Protein AF-A0A450WK79-F1 (afdb_monomer_lite)

Secondary structure (DSSP, 8-state):
--------STTHHHHHHHHHHHHHHHHHHHHHHHTTS-S---B-TTSPBEEEEEE-TTS-EEEEE---THHHHHHHHHTTT-GGGHHHHHHHHHEEETTEE--TTHHHHTS-HHHHHHHHHHHHHHTSPPPPTT-

Organism: NCBI:txid2126335

Sequence (135 aa):
MKEKHNVDIAADKKIETDIDKNNEEAIEELEKVADKADAEPKKTASGHPILKELTLPSGKKATFLKRRGVALLNAQRKMKGDPSLMTFAMLSETVEIDGKPVLMEAFQDEFDLFDVLTLNNEFSDLGKSSPMPGL

Radius of gyration: 27.21 Å; chains: 1; bounding box: 42×42×92 Å

Foldseek 3Di:
DDDDDDDDDVPVVVVVVVVVVVVVVVVVVVVVVVVPPPPPQPAFPVRFRFDDWDQFPVRWIKTFGDDDCVQQVQLVVLCVPPPVLSLLSSCQSTMDINSHRDDSVCLVPPDDPRRSVVSSVVVVVVPDDDPDPDD

Structure (mmCIF, N/CA/C/O backbone):
data_AF-A0A450WK79-F1
#
_entry.id   AF-A0A450WK79-F1
#
loop_
_atom_site.group_PDB
_atom_site.id
_atom_site.type_symbol
_atom_site.label_atom_id
_atom_site.label_alt_id
_atom_site.label_comp_id
_atom_site.label_asym_id
_atom_site.label_entity_id
_atom_site.label_seq_id
_atom_site.pdbx_PDB_ins_code
_atom_site.Cartn_x
_atom_site.Cartn_y
_atom_site.Cartn_z
_atom_site.occupancy
_atom_site.B_iso_or_equiv
_atom_site.auth_seq_id
_atom_site.auth_comp_id
_atom_site.auth_asym_id
_atom_site.auth_atom_id
_atom_site.pdbx_PDB_model_num
ATOM 1 N N . MET A 1 1 ? 27.028 -27.795 80.693 1.00 38.09 1 MET A N 1
ATOM 2 C CA . MET A 1 1 ? 27.450 -27.539 79.295 1.00 38.09 1 MET A CA 1
ATOM 3 C C . MET A 1 1 ? 26.294 -27.991 78.415 1.00 38.09 1 MET A C 1
ATOM 5 O O . MET A 1 1 ? 25.849 -29.106 78.621 1.00 38.09 1 MET A O 1
ATOM 9 N N . LYS A 1 2 ? 25.555 -27.049 77.804 1.00 33.56 2 LYS A N 1
ATOM 10 C CA . LYS A 1 2 ? 25.613 -26.713 76.358 1.00 33.56 2 LYS A CA 1
ATOM 11 C C . LYS A 1 2 ? 25.315 -27.948 75.493 1.00 33.56 2 LYS A C 1
ATOM 13 O O . LYS A 1 2 ? 25.970 -28.953 75.685 1.00 33.56 2 LYS A O 1
ATOM 18 N N . GLU A 1 3 ? 24.428 -27.977 74.513 1.00 34.62 3 GLU A N 1
ATOM 19 C CA . GLU A 1 3 ? 23.622 -26.996 73.789 1.00 34.62 3 GLU A CA 1
ATOM 20 C C . GLU A 1 3 ? 22.799 -27.843 72.788 1.00 34.62 3 GLU A C 1
ATOM 22 O O . GLU A 1 3 ? 23.292 -28.869 72.338 1.00 34.62 3 GLU A O 1
ATOM 27 N N . LYS A 1 4 ? 21.606 -27.367 72.409 1.00 46.31 4 LYS A N 1
ATOM 28 C CA . LYS A 1 4 ? 21.041 -27.430 71.043 1.00 46.31 4 LYS A CA 1
ATOM 29 C C . LYS A 1 4 ? 20.851 -28.803 70.364 1.00 46.31 4 LYS A C 1
ATOM 31 O O . LYS A 1 4 ? 21.795 -29.423 69.906 1.00 46.31 4 LYS A O 1
ATOM 36 N N . HIS A 1 5 ? 19.590 -29.161 70.123 1.00 38.47 5 HIS A N 1
ATOM 37 C CA . HIS A 1 5 ? 19.001 -29.116 68.773 1.00 38.47 5 HIS A CA 1
ATOM 38 C C . HIS A 1 5 ? 17.543 -29.581 68.842 1.00 38.47 5 HIS A C 1
ATOM 40 O O . HIS A 1 5 ? 17.240 -30.765 68.778 1.00 38.47 5 HIS A O 1
ATOM 46 N N . ASN A 1 6 ? 16.635 -28.621 69.011 1.00 46.22 6 ASN A N 1
ATOM 47 C CA . ASN A 1 6 ? 15.212 -28.813 68.746 1.00 46.22 6 ASN A CA 1
ATOM 48 C C . ASN A 1 6 ? 14.655 -27.550 68.080 1.00 46.22 6 ASN A C 1
ATOM 50 O O . ASN A 1 6 ? 13.856 -26.817 68.650 1.00 46.22 6 ASN A O 1
ATOM 54 N N . VAL A 1 7 ? 15.207 -27.258 66.913 1.00 48.31 7 VAL A N 1
ATOM 55 C CA . VAL A 1 7 ? 14.742 -26.317 65.889 1.00 48.31 7 VAL A CA 1
ATOM 56 C C . VAL A 1 7 ? 15.378 -26.943 64.644 1.00 48.31 7 VAL A C 1
ATOM 58 O O . VAL A 1 7 ? 16.573 -27.210 64.674 1.00 48.31 7 VAL A O 1
ATOM 61 N N . ASP A 1 8 ? 14.652 -27.574 63.729 1.00 48.56 8 ASP A N 1
ATOM 62 C CA . ASP A 1 8 ? 14.113 -26.910 62.544 1.00 48.56 8 ASP A CA 1
ATOM 63 C C . ASP A 1 8 ? 13.369 -27.971 61.702 1.00 48.56 8 ASP A C 1
ATOM 65 O O . ASP A 1 8 ? 13.915 -28.521 60.757 1.00 48.56 8 ASP A O 1
ATOM 69 N N . ILE A 1 9 ? 12.141 -28.352 62.072 1.00 43.53 9 ILE A N 1
ATOM 70 C CA . ILE A 1 9 ? 11.287 -29.210 61.207 1.00 43.53 9 ILE A CA 1
ATOM 71 C C . ILE A 1 9 ? 9.972 -28.497 60.841 1.00 43.53 9 ILE A C 1
ATOM 73 O O . ILE A 1 9 ? 9.293 -28.854 59.883 1.00 43.53 9 ILE A O 1
ATOM 77 N N . ALA A 1 10 ? 9.612 -27.431 61.563 1.00 45.62 10 ALA A N 1
ATOM 78 C CA . ALA A 1 10 ? 8.387 -26.672 61.310 1.00 45.62 10 ALA A CA 1
ATOM 79 C C . ALA A 1 10 ? 8.544 -25.554 60.258 1.00 45.62 10 ALA A C 1
ATOM 81 O O . ALA A 1 10 ? 7.533 -25.047 59.778 1.00 45.62 10 ALA A O 1
ATOM 82 N N . ALA A 1 11 ? 9.774 -25.161 59.908 1.00 46.19 11 ALA A N 1
ATOM 83 C CA . ALA A 1 11 ? 10.031 -24.087 58.945 1.00 46.19 11 ALA A CA 1
ATOM 84 C C . ALA A 1 11 ? 10.000 -24.585 57.488 1.00 46.19 11 ALA A C 1
ATOM 86 O O . ALA A 1 11 ? 9.396 -23.930 56.643 1.00 46.19 11 ALA A O 1
ATOM 87 N N . ASP A 1 12 ? 10.536 -25.778 57.217 1.00 41.91 12 ASP A N 1
ATOM 88 C CA . ASP A 1 12 ? 10.636 -26.313 55.850 1.00 41.91 12 ASP A CA 1
ATOM 89 C C . ASP A 1 12 ? 9.271 -26.651 55.239 1.00 41.91 12 ASP A C 1
ATOM 91 O O . ASP A 1 12 ? 9.008 -26.324 54.085 1.00 41.91 12 ASP A O 1
ATOM 95 N N . LYS A 1 13 ? 8.332 -27.181 56.036 1.00 44.44 13 LYS A N 1
ATOM 96 C CA . LYS A 1 13 ? 6.960 -27.446 55.561 1.00 44.44 13 LYS A CA 1
ATOM 97 C C . LYS A 1 13 ? 6.159 -26.191 55.232 1.00 44.44 13 LYS A C 1
ATOM 99 O O . LYS A 1 13 ? 5.174 -26.294 54.514 1.00 44.44 13 LYS A O 1
ATOM 104 N N . LYS A 1 14 ? 6.532 -25.037 55.791 1.00 44.66 14 LYS A N 1
ATOM 105 C CA . LYS A 1 14 ? 5.832 -23.774 55.538 1.00 44.66 14 LYS A CA 1
ATOM 106 C C . LYS A 1 14 ? 6.324 -23.127 54.241 1.00 44.66 14 LYS A C 1
ATOM 108 O O . LYS A 1 14 ? 5.524 -22.573 53.500 1.00 44.66 14 LYS A O 1
ATOM 113 N N . ILE A 1 15 ? 7.617 -23.279 53.948 1.00 42.72 15 ILE A N 1
ATOM 114 C CA . ILE A 1 15 ? 8.256 -22.742 52.743 1.00 42.72 15 ILE A CA 1
ATOM 115 C C . ILE A 1 15 ? 7.789 -23.496 51.488 1.00 42.72 15 ILE A C 1
ATOM 117 O O . ILE A 1 15 ? 7.476 -22.845 50.496 1.00 42.72 15 ILE A O 1
ATOM 121 N N . GLU A 1 16 ? 7.650 -24.828 51.529 1.00 39.97 16 GLU A N 1
ATOM 122 C CA . GLU A 1 16 ? 7.095 -25.588 50.389 1.00 39.97 16 GLU A CA 1
ATOM 123 C C . GLU A 1 16 ? 5.640 -25.193 50.082 1.00 39.97 16 GLU A C 1
ATOM 125 O O . GLU A 1 16 ? 5.300 -24.938 48.930 1.00 39.97 16 GLU A O 1
ATOM 130 N N . THR A 1 17 ? 4.790 -25.029 51.102 1.00 44.03 17 THR A N 1
ATOM 131 C CA . THR A 1 17 ? 3.371 -24.684 50.890 1.00 44.03 17 THR A CA 1
ATOM 132 C C . THR A 1 17 ? 3.123 -23.259 50.388 1.00 44.03 17 THR A C 1
ATOM 134 O O . THR A 1 17 ? 2.053 -22.994 49.839 1.00 44.03 17 THR A O 1
ATOM 137 N N . ASP A 1 18 ? 4.076 -22.345 50.587 1.00 43.38 18 ASP A N 1
ATOM 138 C CA . ASP A 1 18 ? 3.967 -20.950 50.141 1.00 43.38 18 ASP A CA 1
ATOM 139 C C . ASP A 1 18 ? 4.493 -20.761 48.699 1.00 43.38 18 ASP A C 1
ATOM 141 O O . ASP A 1 18 ? 4.055 -19.847 47.998 1.00 43.38 18 ASP A O 1
ATOM 145 N N . ILE A 1 19 ? 5.386 -21.639 48.217 1.00 46.28 19 ILE A N 1
ATOM 146 C CA . ILE A 1 19 ? 5.895 -21.621 46.831 1.00 46.28 19 ILE A CA 1
ATOM 147 C C . ILE A 1 19 ? 4.845 -22.162 45.851 1.00 46.28 19 ILE A C 1
ATOM 149 O O . ILE A 1 19 ? 4.661 -21.589 44.776 1.00 46.28 19 ILE A O 1
ATOM 153 N N . ASP A 1 20 ? 4.111 -23.208 46.236 1.00 48.22 20 ASP A N 1
ATOM 154 C CA . ASP A 1 20 ? 3.096 -23.822 45.371 1.00 48.22 20 ASP A CA 1
ATOM 155 C C . ASP A 1 20 ? 1.892 -22.894 45.129 1.00 48.22 20 ASP A C 1
ATOM 157 O O . ASP A 1 20 ? 1.417 -22.776 44.000 1.00 48.22 20 ASP A O 1
ATOM 161 N N . LYS A 1 21 ? 1.453 -22.139 46.147 1.00 49.44 21 LYS A N 1
ATOM 162 C CA . LYS A 1 21 ? 0.333 -21.185 46.011 1.00 49.44 21 LYS A CA 1
ATOM 163 C C . LYS A 1 21 ? 0.664 -19.974 45.141 1.00 49.44 21 LYS A C 1
ATOM 165 O O . LYS A 1 21 ? -0.168 -19.548 44.349 1.00 49.44 21 LYS A O 1
ATOM 170 N N . ASN A 1 22 ? 1.885 -19.448 45.253 1.00 49.38 22 ASN A N 1
ATOM 171 C CA . ASN A 1 22 ? 2.324 -18.323 44.422 1.00 49.38 22 ASN A CA 1
ATOM 172 C C . ASN A 1 22 ? 2.496 -18.722 42.947 1.00 49.38 22 ASN A C 1
ATOM 174 O O . ASN A 1 22 ? 2.355 -17.874 42.068 1.00 49.38 22 ASN A O 1
ATOM 178 N N . ASN A 1 23 ? 2.778 -19.997 42.661 1.00 48.56 23 ASN A N 1
ATOM 179 C CA . ASN A 1 23 ? 2.835 -20.499 41.289 1.00 48.56 23 ASN A CA 1
ATOM 180 C C . ASN A 1 23 ? 1.441 -20.745 40.694 1.00 48.56 23 ASN A C 1
ATOM 182 O O . ASN A 1 23 ? 1.254 -20.475 39.512 1.00 48.56 23 ASN A O 1
ATOM 186 N N . GLU A 1 24 ? 0.457 -21.199 41.477 1.00 47.50 24 GLU A N 1
ATOM 187 C CA . GLU A 1 24 ? -0.925 -21.356 40.991 1.00 47.50 24 GLU A CA 1
ATOM 188 C C . GLU A 1 24 ? -1.581 -20.003 40.659 1.00 47.50 24 GLU A C 1
ATOM 190 O O . GLU A 1 24 ? -2.184 -19.866 39.594 1.00 47.50 24 GLU A O 1
ATOM 195 N N . GLU A 1 25 ? -1.381 -18.972 41.489 1.00 50.97 25 GLU A N 1
ATOM 196 C CA . GLU A 1 25 ? -1.886 -17.616 41.212 1.00 50.97 25 GLU A CA 1
ATOM 197 C C . GLU A 1 25 ? -1.195 -16.971 39.991 1.00 50.97 25 GLU A C 1
ATOM 199 O O . GLU A 1 25 ? -1.847 -16.301 39.187 1.00 50.97 25 GLU A O 1
ATOM 204 N N . ALA A 1 26 ? 0.103 -17.233 39.783 1.00 50.59 26 ALA A N 1
ATOM 205 C CA . ALA A 1 26 ? 0.840 -16.762 38.607 1.00 50.59 26 ALA A CA 1
ATOM 206 C C . ALA A 1 26 ? 0.424 -17.476 37.304 1.00 50.59 26 ALA A C 1
ATOM 208 O O . ALA A 1 26 ? 0.454 -16.872 36.229 1.00 50.59 26 ALA A O 1
ATOM 209 N N . ILE A 1 27 ? 0.015 -18.748 37.381 1.00 51.38 27 ILE A N 1
ATOM 210 C CA . ILE A 1 27 ? -0.513 -19.498 36.231 1.00 51.38 27 ILE A CA 1
ATOM 211 C C . ILE A 1 27 ? -1.929 -19.010 35.881 1.00 51.38 27 ILE A C 1
ATOM 213 O O . ILE A 1 27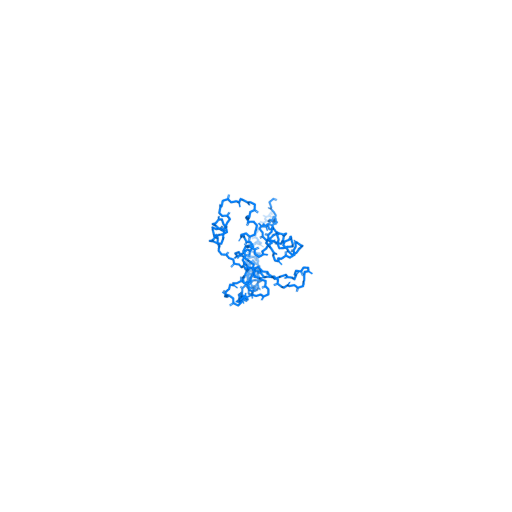 ? -2.223 -18.825 34.700 1.00 51.38 27 ILE A O 1
ATOM 217 N N . GLU A 1 28 ? -2.768 -18.690 36.873 1.00 48.16 28 GLU A N 1
ATOM 218 C CA . GLU A 1 28 ? -4.113 -18.140 36.638 1.00 48.16 28 GLU A CA 1
ATOM 219 C C . GLU A 1 28 ? -4.078 -16.708 36.055 1.00 48.16 28 GLU A C 1
ATOM 221 O O . GLU A 1 28 ? -4.931 -16.336 35.242 1.00 48.16 28 GLU A O 1
ATOM 226 N N . GLU A 1 29 ? -3.071 -15.895 36.407 1.00 51.88 29 GLU A N 1
ATOM 227 C CA . GLU A 1 29 ? -2.828 -14.603 35.747 1.00 51.88 29 GLU A CA 1
ATOM 228 C C . GLU A 1 29 ? -2.295 -14.761 34.313 1.00 51.88 29 GLU A C 1
ATOM 230 O O . GLU A 1 29 ? -2.717 -14.014 33.430 1.00 51.88 29 GLU A O 1
ATOM 235 N N . LEU A 1 30 ? -1.436 -15.748 34.031 1.00 44.91 30 LEU A N 1
ATOM 236 C CA . LEU A 1 30 ? -0.943 -16.009 32.670 1.00 44.91 30 LEU A CA 1
ATOM 237 C C . LEU A 1 30 ? -2.030 -16.581 31.742 1.00 44.91 30 LEU A C 1
ATOM 239 O O . LEU A 1 30 ? -2.081 -16.205 30.567 1.00 44.91 30 LEU A O 1
ATOM 243 N N . GLU A 1 31 ? -2.946 -17.408 32.255 1.00 45.88 31 GLU A N 1
ATOM 244 C CA . GLU A 1 31 ? -4.104 -17.894 31.489 1.00 45.88 31 GLU A CA 1
ATOM 245 C C . GLU A 1 31 ? -5.113 -16.770 31.188 1.00 45.88 31 GLU A C 1
ATOM 247 O O . GLU A 1 31 ? -5.625 -16.687 30.070 1.00 45.88 31 GLU A O 1
ATOM 252 N N . LYS A 1 32 ? -5.312 -15.808 32.104 1.00 42.72 32 LYS A N 1
ATOM 253 C CA . LYS A 1 32 ? -6.156 -14.617 31.848 1.00 42.72 32 LYS A CA 1
ATOM 254 C C . LYS A 1 32 ? -5.562 -13.640 30.825 1.00 42.72 32 LYS A C 1
ATOM 256 O O . LYS A 1 32 ? -6.305 -12.850 30.238 1.00 42.72 32 LYS A O 1
ATOM 261 N N . VAL A 1 33 ? -4.249 -13.677 30.581 1.00 43.53 33 VAL A N 1
ATOM 262 C CA . VAL A 1 33 ? -3.591 -12.875 29.529 1.00 43.53 33 VAL A CA 1
ATOM 263 C C . VAL A 1 33 ? -3.645 -13.584 28.166 1.00 43.53 33 VAL A C 1
ATOM 265 O O . VAL A 1 33 ? -3.678 -12.912 27.132 1.00 43.53 33 VAL A O 1
ATOM 268 N N . ALA A 1 34 ? -3.733 -14.919 28.141 1.00 38.97 34 ALA A N 1
ATOM 269 C CA . ALA A 1 34 ? -3.906 -15.698 26.912 1.00 38.97 34 ALA A CA 1
ATOM 270 C C . ALA A 1 34 ? -5.317 -15.557 26.303 1.00 38.97 34 ALA A C 1
ATOM 272 O O . ALA A 1 34 ? -5.474 -15.608 25.082 1.00 38.97 34 ALA A O 1
ATOM 273 N N . ASP A 1 35 ? -6.326 -15.262 27.125 1.00 35.69 35 ASP A N 1
ATOM 274 C CA . ASP A 1 35 ? -7.743 -15.217 26.728 1.00 35.69 35 ASP A CA 1
ATOM 275 C C . ASP A 1 35 ? -8.170 -13.948 25.945 1.00 35.69 35 ASP A C 1
ATOM 277 O O . ASP A 1 35 ? -9.352 -13.658 25.756 1.00 35.69 35 ASP A O 1
ATOM 281 N N . LYS A 1 36 ? -7.207 -13.156 25.449 1.00 40.12 36 LYS A N 1
ATOM 282 C CA . LYS A 1 36 ? -7.452 -12.055 24.490 1.00 40.12 36 LYS A CA 1
ATOM 283 C C . LYS A 1 36 ? -6.805 -12.273 23.119 1.00 40.12 36 LYS A C 1
ATOM 285 O O . LYS A 1 36 ? -6.707 -11.324 22.340 1.00 40.12 36 LYS A O 1
ATOM 290 N N . ALA A 1 37 ? -6.377 -13.497 22.805 1.00 40.69 37 ALA A N 1
ATOM 291 C CA . ALA A 1 37 ? -5.814 -13.838 21.496 1.00 40.69 37 ALA A CA 1
ATOM 292 C C . ALA A 1 37 ? -6.825 -14.458 20.507 1.00 40.69 37 ALA A C 1
ATOM 294 O O . ALA A 1 37 ? -6.520 -14.517 19.318 1.00 40.69 37 ALA A O 1
ATOM 295 N N . ASP A 1 38 ? -8.031 -14.829 20.956 1.00 42.94 38 ASP A N 1
ATOM 296 C CA . ASP A 1 38 ? -9.047 -15.515 20.137 1.00 42.94 38 ASP A CA 1
ATOM 297 C C . ASP A 1 38 ? -10.284 -14.657 19.824 1.00 42.94 38 ASP A C 1
ATOM 299 O O . ASP A 1 38 ? -11.411 -15.140 19.704 1.00 42.94 38 ASP A O 1
ATOM 303 N N . ALA A 1 39 ? -10.092 -13.355 19.604 1.00 43.12 39 ALA A N 1
ATOM 304 C CA . ALA A 1 39 ? -11.015 -12.660 18.716 1.00 43.12 39 ALA A CA 1
ATOM 305 C C . ALA A 1 39 ? -10.649 -13.085 17.291 1.00 43.12 39 ALA A C 1
ATOM 307 O O . ALA A 1 39 ? -9.559 -12.740 16.826 1.00 43.12 39 ALA A O 1
ATOM 308 N N . GLU A 1 40 ? -11.526 -13.832 16.603 1.00 44.22 40 GLU A N 1
ATOM 309 C CA . GLU A 1 40 ? -11.362 -14.111 15.171 1.00 44.22 40 GLU A CA 1
ATOM 310 C C . GLU A 1 40 ? -10.884 -12.825 14.481 1.00 44.22 40 GLU A C 1
ATOM 312 O O . GLU A 1 40 ? -11.546 -11.786 14.622 1.00 44.22 40 GLU A O 1
ATOM 317 N N . PRO A 1 41 ? -9.721 -12.831 13.798 1.00 53.69 41 PRO A N 1
ATOM 318 C CA . PRO A 1 41 ? -9.179 -11.604 13.247 1.00 53.69 41 PRO A CA 1
ATOM 319 C C . PRO A 1 41 ? -10.229 -11.062 12.295 1.00 53.69 41 PRO A C 1
ATOM 321 O O . PRO A 1 41 ? -10.599 -11.766 11.351 1.00 53.69 41 PRO A O 1
ATOM 324 N N . LYS A 1 42 ? -10.736 -9.851 12.571 1.00 60.16 42 LYS A N 1
ATOM 325 C CA . LYS A 1 42 ? -11.715 -9.186 11.708 1.00 60.16 42 LYS A CA 1
ATOM 326 C C . LYS A 1 42 ? -11.216 -9.342 10.277 1.00 60.16 42 LYS A C 1
ATOM 328 O O . LYS A 1 42 ? -10.088 -8.957 9.970 1.00 60.16 42 LYS A O 1
ATOM 333 N N . LYS A 1 43 ? -12.000 -10.029 9.452 1.00 67.44 43 LYS A N 1
ATOM 334 C CA . LYS A 1 43 ? -11.646 -10.295 8.061 1.00 67.44 43 LYS A CA 1
ATOM 335 C C . LYS A 1 43 ? -12.180 -9.144 7.232 1.00 67.44 43 LYS A C 1
ATOM 337 O O . LYS A 1 43 ? -13.298 -8.682 7.462 1.00 67.44 43 LYS A O 1
ATOM 342 N N . THR A 1 44 ? -11.393 -8.681 6.278 1.00 69.62 44 THR A N 1
ATOM 343 C CA . THR A 1 44 ? -11.904 -7.770 5.257 1.00 69.62 44 THR A CA 1
ATOM 344 C C . THR A 1 44 ? -12.884 -8.489 4.332 1.00 69.62 44 THR A C 1
ATOM 346 O O . THR A 1 44 ? -13.006 -9.717 4.359 1.00 69.62 44 THR A O 1
ATOM 349 N N . ALA A 1 45 ? -13.575 -7.734 3.473 1.00 63.66 45 ALA A N 1
ATOM 350 C CA . ALA A 1 45 ? -14.471 -8.295 2.459 1.00 63.66 45 ALA A CA 1
ATOM 351 C C . ALA A 1 45 ? -13.759 -9.283 1.508 1.00 63.66 45 ALA A C 1
ATOM 353 O O . ALA A 1 45 ? -14.396 -10.174 0.954 1.00 63.66 45 ALA A O 1
ATOM 354 N N . SER A 1 46 ? -12.435 -9.168 1.364 1.00 61.56 46 SER A N 1
ATOM 355 C CA . SER A 1 46 ? -11.581 -10.087 0.601 1.00 61.56 46 SER A CA 1
ATOM 356 C C . SER A 1 46 ? -11.130 -11.332 1.383 1.00 61.56 46 SER A C 1
ATOM 358 O O . SER A 1 46 ? -10.414 -12.177 0.847 1.00 61.56 46 SER A O 1
ATOM 360 N N . GLY A 1 47 ? -11.547 -11.476 2.646 1.00 74.56 47 GLY A N 1
ATOM 361 C CA . GLY A 1 47 ? -11.255 -12.635 3.491 1.00 74.56 47 GLY A CA 1
ATOM 362 C C . GLY A 1 47 ? -9.885 -12.603 4.174 1.00 74.56 47 GLY A C 1
ATOM 363 O O . GLY A 1 47 ? -9.488 -13.600 4.784 1.00 74.56 47 GLY A O 1
ATOM 364 N N . HIS A 1 48 ? -9.157 -11.486 4.101 1.00 81.06 48 HIS A N 1
ATOM 365 C CA . HIS A 1 48 ? -7.846 -11.354 4.731 1.00 81.06 48 HIS A CA 1
ATOM 366 C C . HIS A 1 48 ? -7.950 -10.853 6.179 1.00 81.06 48 HIS A C 1
ATOM 368 O O . HIS A 1 48 ? -8.752 -9.964 6.462 1.00 81.06 48 HIS A O 1
ATOM 374 N N . PRO A 1 49 ? -7.142 -11.398 7.109 1.00 86.69 49 PRO A N 1
ATOM 375 C CA . PRO A 1 49 ? -7.099 -10.909 8.482 1.00 86.69 49 PRO A CA 1
ATOM 376 C C . PRO A 1 49 ? -6.567 -9.472 8.527 1.00 86.69 49 PRO A C 1
ATOM 378 O O . PRO A 1 49 ? -5.520 -9.177 7.945 1.00 86.69 49 PRO A O 1
ATOM 381 N N . ILE A 1 50 ? -7.270 -8.594 9.237 1.00 89.69 50 ILE A N 1
ATOM 382 C CA . ILE A 1 50 ? -6.875 -7.196 9.428 1.00 89.69 50 ILE A CA 1
ATOM 383 C C . ILE A 1 50 ? -5.741 -7.117 10.452 1.00 89.69 50 ILE A C 1
ATOM 385 O O . ILE A 1 50 ? -5.815 -7.707 11.529 1.00 89.69 50 ILE A O 1
ATOM 389 N N . LEU A 1 51 ? -4.687 -6.379 10.104 1.00 90.19 51 LEU A N 1
ATOM 390 C CA . LEU A 1 51 ? -3.588 -6.033 11.001 1.00 90.19 51 LEU A CA 1
ATOM 391 C C . LEU A 1 51 ? -3.850 -4.694 11.696 1.00 90.19 51 LEU A C 1
ATOM 393 O O . LEU A 1 51 ? -3.709 -4.594 12.911 1.00 90.19 51 LEU A O 1
ATOM 397 N N . LYS A 1 52 ? -4.224 -3.669 10.924 1.00 91.00 52 LYS A N 1
ATOM 398 C CA . LYS A 1 52 ? -4.470 -2.314 11.430 1.00 91.00 52 LYS A CA 1
ATOM 399 C C . LYS A 1 52 ? -5.404 -1.555 10.492 1.00 91.00 52 LYS A C 1
ATOM 401 O O . LYS A 1 52 ? -5.389 -1.783 9.288 1.00 91.00 52 LYS A O 1
ATOM 406 N N . GLU A 1 53 ? -6.187 -0.635 11.037 1.00 94.00 53 GLU A N 1
ATOM 407 C CA . GLU A 1 53 ? -6.999 0.314 10.271 1.00 94.00 53 GLU A CA 1
ATOM 408 C C . GLU A 1 53 ? -6.528 1.738 10.569 1.00 94.00 53 GLU A C 1
ATOM 410 O O . GLU A 1 53 ? -6.129 2.036 11.697 1.00 94.00 53 GLU A O 1
ATOM 415 N N . LEU A 1 54 ? -6.591 2.618 9.573 1.00 94.62 54 LEU A N 1
ATOM 416 C CA . LEU A 1 54 ? -6.309 4.042 9.730 1.00 94.62 54 LEU A CA 1
ATOM 417 C C . LEU A 1 54 ? -7.173 4.877 8.784 1.00 94.62 54 LEU A C 1
ATOM 419 O O . LEU A 1 54 ? -7.572 4.423 7.711 1.00 94.62 54 LEU A O 1
ATOM 423 N N . THR A 1 55 ? -7.440 6.117 9.176 1.00 95.31 55 THR A N 1
ATOM 424 C CA . THR A 1 55 ? -8.119 7.097 8.325 1.00 95.31 55 THR A CA 1
ATOM 425 C C . THR A 1 55 ? -7.072 7.964 7.643 1.00 95.31 55 THR A C 1
ATOM 427 O O . THR A 1 55 ? -6.196 8.516 8.308 1.00 95.31 55 THR A O 1
ATOM 430 N N . LEU A 1 56 ? -7.147 8.057 6.319 1.00 94.69 56 LEU A N 1
ATOM 431 C CA . LEU A 1 56 ? -6.238 8.855 5.508 1.00 94.69 56 LEU A CA 1
ATOM 432 C C . LEU A 1 56 ? -6.589 10.352 5.588 1.00 94.69 56 LEU A C 1
ATOM 434 O O . LEU A 1 56 ? -7.747 10.683 5.861 1.00 94.69 56 LEU A O 1
ATOM 438 N N . PRO A 1 57 ? -5.633 11.262 5.321 1.00 94.12 57 PRO A N 1
ATOM 439 C CA . PRO A 1 57 ? -5.891 12.701 5.212 1.00 94.12 57 PRO A CA 1
ATOM 440 C C . PRO A 1 57 ? -7.048 13.072 4.273 1.00 94.12 57 PRO A C 1
ATOM 442 O O . PRO A 1 57 ? -7.801 13.998 4.573 1.00 94.12 57 PRO A O 1
ATOM 445 N N . SER A 1 58 ? -7.248 12.323 3.184 1.00 91.50 58 SER A N 1
ATOM 446 C CA . SER A 1 58 ? -8.400 12.494 2.283 1.00 91.50 58 SER A CA 1
ATOM 447 C C . SER A 1 58 ? -9.757 12.090 2.876 1.00 91.50 58 SER A C 1
ATOM 449 O O . SER A 1 58 ? -10.793 12.306 2.248 1.00 91.50 58 SER A O 1
ATOM 451 N N . GLY A 1 59 ? -9.775 11.481 4.063 1.00 91.81 59 GLY A N 1
ATOM 452 C CA . GLY A 1 59 ? -10.965 10.936 4.718 1.00 91.81 59 GLY A CA 1
ATOM 453 C C . GLY A 1 59 ? -11.296 9.490 4.332 1.00 91.81 59 GLY A C 1
ATOM 454 O O . GLY A 1 59 ? -12.193 8.900 4.935 1.00 91.81 59 GLY A O 1
ATOM 455 N N . LYS A 1 60 ? -10.574 8.895 3.372 1.00 94.00 60 LYS A N 1
ATOM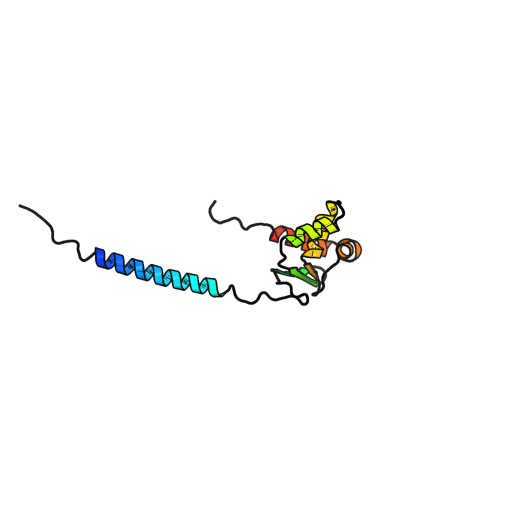 456 C CA . LYS A 1 60 ? -10.713 7.473 3.015 1.00 94.00 60 LYS A CA 1
ATOM 457 C C . LYS A 1 60 ? -10.229 6.566 4.148 1.00 94.00 60 LYS A C 1
ATOM 459 O O . LYS A 1 60 ? -9.343 6.938 4.923 1.00 94.00 60 LYS A O 1
ATOM 464 N N . LYS A 1 61 ? -10.763 5.346 4.232 1.00 95.75 61 LYS A N 1
ATOM 465 C CA . LYS A 1 61 ? -10.352 4.369 5.250 1.00 95.75 61 LYS A CA 1
ATOM 466 C C . LYS A 1 61 ? -9.372 3.362 4.659 1.00 95.75 61 LYS A C 1
ATOM 468 O O . LYS A 1 61 ? -9.747 2.568 3.801 1.00 95.75 61 LYS A O 1
ATOM 473 N N . ALA A 1 62 ? -8.139 3.349 5.151 1.00 95.88 62 ALA A N 1
ATOM 474 C CA . ALA A 1 62 ? -7.143 2.355 4.779 1.00 95.88 62 ALA A CA 1
ATOM 475 C C . ALA A 1 62 ? -7.065 1.226 5.813 1.00 95.88 62 ALA A C 1
ATOM 477 O O . ALA A 1 62 ? -7.169 1.437 7.022 1.00 95.88 62 ALA A O 1
ATOM 478 N N . THR A 1 63 ? -6.878 0.006 5.325 1.00 95.75 63 THR A N 1
ATOM 479 C CA . THR A 1 63 ? -6.795 -1.210 6.132 1.00 95.75 63 THR A CA 1
ATOM 480 C C . THR A 1 63 ? -5.552 -1.986 5.735 1.00 95.75 63 THR A C 1
ATOM 482 O O . THR A 1 63 ? -5.450 -2.464 4.608 1.00 95.75 63 THR A O 1
ATOM 485 N N . PHE A 1 64 ? -4.614 -2.128 6.665 1.00 94.75 64 PHE A N 1
ATOM 486 C CA . PHE A 1 64 ? -3.466 -3.009 6.523 1.00 94.75 64 PHE A CA 1
ATOM 487 C C . PHE A 1 64 ? -3.871 -4.446 6.825 1.00 94.75 64 PHE A C 1
ATOM 489 O O . PHE A 1 64 ? -4.470 -4.749 7.859 1.00 94.75 64 PHE A O 1
ATOM 496 N N . LEU A 1 65 ? -3.501 -5.341 5.922 1.00 93.94 65 LEU A N 1
ATOM 497 C CA . LEU A 1 65 ? -3.785 -6.761 5.976 1.00 93.94 65 LEU A CA 1
ATOM 498 C C . LEU A 1 65 ? -2.582 -7.526 6.515 1.00 93.94 65 LEU A C 1
ATOM 500 O O . LEU A 1 65 ? -1.437 -7.305 6.113 1.00 93.94 65 LEU A O 1
ATOM 504 N N . LYS A 1 66 ? -2.845 -8.528 7.352 1.00 90.94 66 LYS A N 1
ATOM 505 C CA . LYS A 1 66 ? -1.834 -9.508 7.739 1.00 90.94 66 LYS A CA 1
ATOM 506 C C . LYS A 1 66 ? -1.640 -10.495 6.586 1.00 90.94 66 LYS A C 1
ATOM 508 O O . LYS A 1 66 ? -2.485 -11.346 6.305 1.00 90.94 66 LYS A O 1
ATOM 513 N N . ARG A 1 67 ? -0.504 -10.373 5.896 1.00 91.19 67 ARG A N 1
ATOM 514 C CA . ARG A 1 67 ? -0.129 -11.203 4.740 1.00 91.19 67 ARG A CA 1
ATOM 515 C C . ARG A 1 67 ? 1.024 -12.140 5.093 1.00 91.19 67 ARG A C 1
ATOM 517 O O . ARG A 1 67 ? 1.797 -11.894 6.013 1.00 91.19 67 ARG A O 1
ATOM 524 N N . ARG A 1 68 ? 1.140 -13.241 4.348 1.00 91.50 68 ARG A N 1
ATOM 525 C CA . ARG A 1 68 ? 2.302 -14.144 4.422 1.00 91.50 68 ARG A CA 1
ATOM 526 C C . ARG A 1 68 ? 3.462 -13.568 3.608 1.00 91.50 68 ARG A C 1
ATOM 528 O O . ARG A 1 68 ? 3.232 -12.777 2.697 1.00 91.50 68 ARG A O 1
ATOM 535 N N . GLY A 1 69 ? 4.683 -14.053 3.849 1.00 92.25 69 GLY A N 1
ATOM 536 C CA . GLY A 1 69 ? 5.892 -13.614 3.132 1.00 92.25 69 GLY A CA 1
ATOM 537 C C . GLY A 1 69 ? 5.828 -13.729 1.599 1.00 92.25 69 GLY A C 1
ATOM 538 O O . GLY A 1 69 ? 6.551 -13.025 0.906 1.00 92.25 69 GLY A O 1
ATOM 539 N N . VAL A 1 70 ? 4.909 -14.530 1.045 1.00 94.25 70 VAL A N 1
ATOM 540 C CA . VAL A 1 70 ? 4.625 -14.562 -0.404 1.00 94.25 70 VAL A CA 1
ATOM 541 C C . VAL A 1 70 ? 4.223 -13.192 -0.972 1.00 94.25 70 VAL A C 1
ATOM 543 O O . VAL A 1 70 ? 4.508 -12.912 -2.131 1.00 94.25 70 VAL A O 1
ATOM 546 N N . ALA A 1 71 ? 3.624 -12.313 -0.160 1.00 94.56 71 ALA A N 1
ATOM 547 C CA . ALA A 1 71 ? 3.287 -10.950 -0.565 1.00 94.56 71 ALA A CA 1
ATOM 548 C C . ALA A 1 71 ? 4.534 -10.131 -0.940 1.00 94.56 71 ALA A C 1
ATOM 550 O O . ALA A 1 71 ? 4.492 -9.376 -1.905 1.00 94.56 71 ALA A O 1
ATOM 551 N N . LEU A 1 72 ? 5.664 -10.348 -0.254 1.00 95.25 72 LEU A N 1
ATOM 552 C CA . LEU A 1 72 ? 6.935 -9.705 -0.595 1.00 95.25 72 LEU A CA 1
ATOM 553 C C . LEU A 1 72 ? 7.421 -10.138 -1.984 1.00 95.25 72 LEU A C 1
ATOM 555 O O . LEU A 1 72 ? 7.812 -9.304 -2.796 1.00 95.25 72 LEU A O 1
ATOM 559 N N . LEU A 1 73 ? 7.345 -11.440 -2.281 1.00 96.44 73 LEU A N 1
ATOM 560 C CA . LEU A 1 73 ? 7.725 -11.975 -3.592 1.00 96.44 73 LEU A CA 1
ATO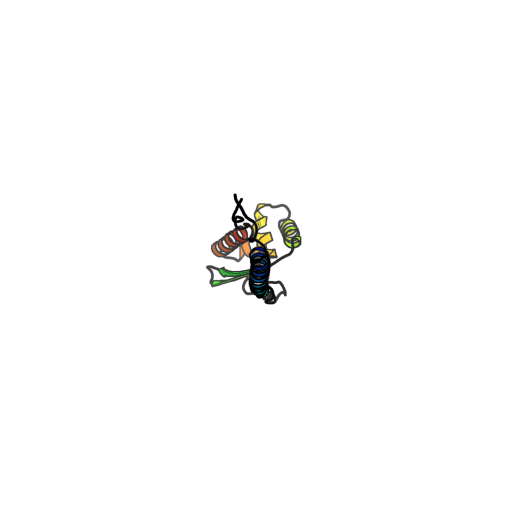M 561 C C . LEU A 1 73 ? 6.809 -11.449 -4.704 1.00 96.44 73 LEU A C 1
ATOM 563 O O . LEU A 1 73 ? 7.274 -11.142 -5.800 1.00 96.44 73 LEU A O 1
ATOM 567 N N . ASN A 1 74 ? 5.510 -11.325 -4.432 1.00 95.81 74 ASN A N 1
ATOM 568 C CA . ASN A 1 74 ? 4.559 -10.752 -5.382 1.00 95.81 74 ASN A CA 1
ATOM 569 C C . ASN A 1 74 ? 4.855 -9.271 -5.651 1.00 95.81 74 ASN A C 1
ATOM 571 O O . ASN A 1 74 ? 4.882 -8.865 -6.812 1.00 95.81 74 ASN A O 1
ATOM 575 N N . ALA A 1 75 ? 5.152 -8.488 -4.612 1.00 95.81 75 ALA A N 1
ATOM 576 C CA . ALA A 1 75 ? 5.550 -7.090 -4.756 1.00 95.81 75 ALA A CA 1
ATOM 577 C C . ALA A 1 75 ? 6.838 -6.943 -5.591 1.00 95.81 75 ALA A C 1
ATOM 579 O O . ALA A 1 75 ? 6.874 -6.168 -6.546 1.00 95.81 75 ALA A O 1
ATOM 580 N N . GLN A 1 76 ? 7.857 -7.765 -5.320 1.00 95.75 76 GLN A N 1
ATOM 581 C CA . GLN A 1 76 ? 9.093 -7.800 -6.116 1.00 95.75 76 GLN A CA 1
ATOM 582 C C . GLN A 1 76 ? 8.849 -8.154 -7.591 1.00 95.75 76 GLN A C 1
ATOM 584 O O . GLN A 1 76 ? 9.536 -7.655 -8.478 1.00 95.75 76 GLN A O 1
ATOM 589 N N . ARG A 1 77 ? 7.853 -8.993 -7.893 1.00 95.38 77 ARG A N 1
ATOM 590 C CA . ARG A 1 77 ? 7.467 -9.284 -9.284 1.00 95.38 77 ARG A CA 1
ATOM 591 C C . ARG A 1 77 ? 6.753 -8.098 -9.941 1.00 95.38 77 ARG A C 1
ATOM 593 O O . ARG A 1 77 ? 7.005 -7.824 -11.113 1.00 95.38 77 ARG A O 1
ATOM 600 N N . LYS A 1 78 ? 5.894 -7.384 -9.202 1.00 94.44 78 LYS A N 1
ATOM 601 C CA . LYS A 1 78 ? 5.132 -6.222 -9.704 1.00 94.44 78 LYS A CA 1
ATOM 602 C C . LYS A 1 78 ? 6.024 -5.053 -10.123 1.00 94.44 78 LYS A C 1
ATOM 604 O O . LYS A 1 78 ? 5.730 -4.414 -11.126 1.00 94.44 78 LYS A O 1
ATOM 609 N N . MET A 1 79 ? 7.131 -4.823 -9.418 1.00 93.31 79 MET A N 1
ATOM 610 C CA . MET A 1 79 ? 8.059 -3.730 -9.742 1.00 93.31 79 MET A CA 1
ATOM 611 C C . MET A 1 79 ? 8.853 -3.921 -11.045 1.00 93.31 79 MET A C 1
ATOM 613 O O . MET A 1 79 ? 9.522 -2.992 -11.480 1.00 93.31 79 MET A O 1
ATOM 617 N N . LYS A 1 80 ? 8.830 -5.113 -11.664 1.00 92.25 80 LYS A N 1
ATOM 618 C CA . LYS A 1 80 ? 9.541 -5.408 -12.928 1.00 92.25 80 LYS A CA 1
ATOM 619 C C . LYS A 1 80 ? 11.027 -4.996 -12.925 1.00 92.25 80 LYS A C 1
ATOM 621 O O . LYS A 1 80 ? 11.580 -4.654 -13.965 1.00 92.25 80 LYS A O 1
ATOM 626 N N . GLY A 1 81 ? 11.673 -5.066 -11.759 1.00 91.69 81 GLY A N 1
ATOM 627 C CA . GLY A 1 81 ? 13.088 -4.737 -11.582 1.00 91.69 81 GLY A CA 1
ATOM 628 C C . GLY A 1 81 ? 13.394 -3.269 -11.277 1.00 91.69 81 GLY A C 1
ATOM 629 O O . GLY A 1 81 ? 14.570 -2.952 -11.148 1.00 91.69 81 GLY A O 1
ATOM 630 N N . ASP A 1 82 ? 12.389 -2.399 -11.128 1.00 94.06 82 ASP A N 1
ATOM 631 C CA . ASP A 1 82 ? 12.575 -1.012 -10.687 1.00 94.06 82 ASP A CA 1
ATOM 632 C C . ASP A 1 82 ? 12.445 -0.893 -9.155 1.00 94.06 82 ASP A C 1
ATOM 634 O O . ASP A 1 82 ? 11.331 -0.947 -8.623 1.00 94.06 82 ASP A O 1
ATOM 638 N N . PRO A 1 83 ? 13.548 -0.691 -8.412 1.00 93.06 83 PRO A N 1
ATOM 639 C CA . PRO A 1 83 ? 13.506 -0.616 -6.954 1.00 93.06 83 PRO A CA 1
ATOM 640 C C . PRO A 1 83 ? 12.680 0.559 -6.418 1.00 93.06 83 PRO A C 1
ATOM 642 O O . PRO A 1 83 ? 12.186 0.479 -5.292 1.00 93.06 83 PRO A O 1
ATOM 645 N N . SER A 1 84 ? 12.504 1.632 -7.200 1.00 92.19 84 SER A N 1
ATOM 646 C CA . SER A 1 84 ? 11.742 2.813 -6.771 1.00 92.19 84 SER A CA 1
ATOM 647 C C . SER A 1 84 ? 10.258 2.504 -6.549 1.00 92.19 84 SER A C 1
ATOM 649 O O . SER A 1 84 ? 9.608 3.132 -5.714 1.00 92.19 84 SER A O 1
ATOM 651 N N . LEU A 1 85 ? 9.742 1.463 -7.212 1.00 94.44 85 LEU A N 1
ATOM 652 C CA . LEU A 1 85 ? 8.349 1.028 -7.112 1.00 94.44 85 LEU A CA 1
ATOM 653 C C . LEU A 1 85 ? 8.083 0.091 -5.927 1.00 94.44 85 LEU A C 1
ATOM 655 O O . LEU A 1 85 ? 6.938 -0.314 -5.717 1.00 94.44 85 LEU A O 1
ATOM 659 N N . MET A 1 86 ? 9.107 -0.267 -5.140 1.00 94.56 86 MET A N 1
ATOM 660 C CA . MET A 1 86 ? 8.970 -1.255 -4.062 1.00 94.56 86 MET A CA 1
ATOM 661 C C . MET A 1 86 ? 7.874 -0.887 -3.066 1.00 94.56 86 MET A C 1
ATOM 663 O O . MET A 1 86 ? 7.066 -1.734 -2.685 1.00 94.56 86 MET A O 1
ATOM 667 N N . THR A 1 87 ? 7.825 0.382 -2.666 1.00 93.69 87 THR A N 1
ATOM 668 C CA . THR A 1 87 ? 6.826 0.879 -1.721 1.00 93.69 87 THR A CA 1
ATOM 669 C C . THR A 1 87 ? 5.414 0.693 -2.267 1.00 93.69 87 THR A C 1
ATOM 671 O O . THR A 1 87 ? 4.577 0.093 -1.598 1.00 93.69 87 THR A O 1
ATOM 674 N N . PHE A 1 88 ? 5.146 1.140 -3.496 1.00 95.62 88 PHE A N 1
ATOM 675 C CA . PHE A 1 88 ? 3.816 1.023 -4.101 1.00 95.62 88 PHE A CA 1
ATOM 676 C C . PHE A 1 88 ? 3.423 -0.438 -4.318 1.00 95.62 88 PHE A C 1
ATOM 678 O O . PHE A 1 88 ? 2.284 -0.827 -4.059 1.00 95.62 88 PHE A O 1
ATOM 685 N N . ALA A 1 89 ? 4.380 -1.274 -4.726 1.00 96.12 89 ALA A N 1
ATOM 686 C CA . ALA A 1 89 ? 4.162 -2.701 -4.886 1.00 96.12 89 ALA A CA 1
ATOM 687 C C . ALA A 1 89 ? 3.778 -3.364 -3.552 1.00 96.12 89 ALA A C 1
ATOM 689 O O . ALA A 1 89 ? 2.815 -4.133 -3.513 1.00 96.12 89 ALA A O 1
ATOM 690 N N . MET A 1 90 ? 4.466 -3.026 -2.456 1.00 95.94 90 MET A N 1
ATOM 691 C CA . MET A 1 90 ? 4.150 -3.534 -1.117 1.00 95.94 90 MET A CA 1
ATOM 692 C C . MET A 1 90 ? 2.787 -3.055 -0.621 1.00 95.94 90 MET A C 1
ATOM 694 O O . MET A 1 90 ? 1.999 -3.871 -0.135 1.00 95.94 90 MET A O 1
ATOM 698 N N . LEU A 1 91 ? 2.471 -1.769 -0.785 1.00 95.75 91 LEU A N 1
ATOM 699 C CA . LEU A 1 91 ? 1.161 -1.230 -0.411 1.00 95.75 91 LEU A CA 1
ATOM 700 C C . LEU A 1 91 ? 0.040 -1.930 -1.194 1.00 95.75 91 LEU A C 1
ATOM 702 O O . LEU A 1 91 ? -0.931 -2.372 -0.590 1.00 95.75 91 LEU A O 1
ATOM 706 N N . SER A 1 92 ? 0.224 -2.176 -2.497 1.00 96.06 92 SER A N 1
ATOM 707 C CA . SER A 1 92 ? -0.760 -2.897 -3.327 1.00 96.06 92 SER A CA 1
ATOM 708 C C . SER A 1 92 ? -1.012 -4.352 -2.902 1.00 96.06 92 SER A C 1
ATOM 710 O O . SER A 1 92 ? -2.010 -4.957 -3.286 1.00 96.06 92 SER A O 1
ATOM 712 N N . GLU A 1 93 ? -0.091 -4.958 -2.150 1.00 95.44 93 GLU A N 1
ATOM 713 C CA . GLU A 1 93 ? -0.228 -6.326 -1.637 1.00 95.44 93 GLU A CA 1
ATOM 714 C C . GLU A 1 93 ? -0.785 -6.387 -0.215 1.00 95.44 93 GLU A C 1
ATOM 716 O O . GLU A 1 93 ? -1.230 -7.452 0.223 1.00 95.44 93 GLU A O 1
ATOM 721 N N . THR A 1 94 ? -0.707 -5.283 0.527 1.00 95.12 94 THR A N 1
ATOM 722 C CA . THR A 1 94 ? -0.920 -5.264 1.979 1.00 95.12 94 THR A CA 1
ATOM 723 C C . THR A 1 94 ? -1.996 -4.288 2.428 1.00 95.12 94 THR A C 1
ATOM 725 O O . THR A 1 94 ? -2.396 -4.369 3.583 1.00 95.12 94 THR A O 1
ATOM 728 N N . VAL A 1 95 ? -2.496 -3.415 1.552 1.00 95.44 95 VAL A N 1
ATOM 729 C CA . VAL A 1 95 ? -3.475 -2.380 1.895 1.00 95.44 95 VAL A CA 1
ATOM 730 C C . VAL A 1 95 ? -4.746 -2.519 1.070 1.00 95.44 95 VAL A C 1
ATOM 732 O O . VAL A 1 95 ? -4.717 -2.724 -0.144 1.00 95.44 95 VAL A O 1
ATOM 735 N N . GLU A 1 96 ? -5.873 -2.337 1.747 1.00 95.38 96 GLU A N 1
ATOM 736 C CA . GLU A 1 96 ? -7.163 -2.048 1.130 1.00 95.38 96 GLU A CA 1
ATOM 737 C C . GLU A 1 96 ? -7.605 -0.636 1.482 1.00 95.38 96 GLU A C 1
ATOM 739 O O . GLU A 1 96 ? -7.432 -0.197 2.619 1.00 95.38 96 GLU A O 1
ATOM 744 N N . ILE A 1 97 ? -8.208 0.062 0.525 1.00 94.31 97 ILE A N 1
ATOM 745 C CA . ILE A 1 97 ? -8.800 1.381 0.746 1.00 94.31 97 ILE A CA 1
ATOM 746 C C . ILE A 1 97 ? -10.299 1.269 0.503 1.00 94.31 97 ILE A C 1
ATOM 748 O O . ILE A 1 97 ? -10.736 0.719 -0.508 1.00 94.31 97 ILE A O 1
ATOM 752 N N . ASP A 1 98 ? -11.081 1.714 1.483 1.00 92.88 98 ASP A N 1
ATOM 753 C CA . ASP A 1 98 ? -12.539 1.593 1.522 1.00 92.88 98 ASP A CA 1
ATOM 754 C C . ASP A 1 98 ? -13.016 0.145 1.279 1.00 92.88 98 ASP A C 1
ATOM 756 O O . ASP A 1 98 ? -14.018 -0.116 0.611 1.00 92.88 98 ASP A O 1
ATOM 760 N N . GLY A 1 99 ? -12.253 -0.817 1.816 1.00 90.12 99 GLY A N 1
ATOM 761 C CA . GLY A 1 99 ? -12.523 -2.255 1.719 1.00 90.12 99 GLY A CA 1
ATOM 762 C C . GLY A 1 99 ? -12.224 -2.882 0.353 1.00 90.12 99 GLY A C 1
ATOM 763 O O . GLY A 1 99 ? -12.683 -3.994 0.091 1.00 90.12 99 GLY A O 1
ATOM 764 N N . LYS A 1 100 ? -11.496 -2.184 -0.530 1.00 92.19 100 LYS A N 1
ATOM 765 C CA . LYS A 1 100 ? -11.110 -2.685 -1.856 1.00 92.19 100 LYS A CA 1
ATOM 766 C C . LYS A 1 100 ? -9.589 -2.799 -1.993 1.00 92.19 100 LYS A C 1
ATOM 768 O O . LYS A 1 100 ? -8.880 -1.894 -1.548 1.00 92.19 100 LYS A O 1
ATOM 773 N N . PRO A 1 101 ? -9.078 -3.861 -2.644 1.00 92.62 101 PRO A N 1
ATOM 774 C CA . PRO A 1 101 ? -7.665 -3.947 -2.989 1.00 92.62 101 PRO A CA 1
ATOM 775 C C . PRO A 1 101 ? -7.301 -2.837 -3.976 1.00 92.62 101 PRO A C 1
ATOM 777 O O . PRO A 1 101 ? -8.078 -2.511 -4.875 1.00 92.62 101 PRO A O 1
ATOM 780 N N . VAL A 1 102 ? -6.108 -2.275 -3.808 1.00 93.75 102 VAL A N 1
ATOM 781 C CA . VAL A 1 102 ? -5.624 -1.147 -4.608 1.00 93.75 102 VAL A CA 1
ATOM 782 C C . VAL A 1 102 ? -4.507 -1.615 -5.535 1.00 93.75 102 VAL A C 1
ATOM 784 O O . VAL A 1 102 ? -3.595 -2.329 -5.115 1.00 93.75 102 VAL A O 1
ATOM 787 N N . LEU A 1 103 ? -4.585 -1.233 -6.810 1.00 93.62 103 LEU A N 1
ATOM 788 C CA . LEU A 1 103 ? -3.539 -1.517 -7.791 1.00 93.62 103 LEU A CA 1
ATOM 789 C C . LEU A 1 103 ? -2.310 -0.636 -7.545 1.00 93.62 103 LEU A C 1
ATOM 791 O O . LEU A 1 103 ? -2.417 0.467 -7.015 1.00 93.62 103 LEU A O 1
ATOM 795 N N . MET A 1 104 ? -1.132 -1.117 -7.941 1.00 94.31 104 MET A N 1
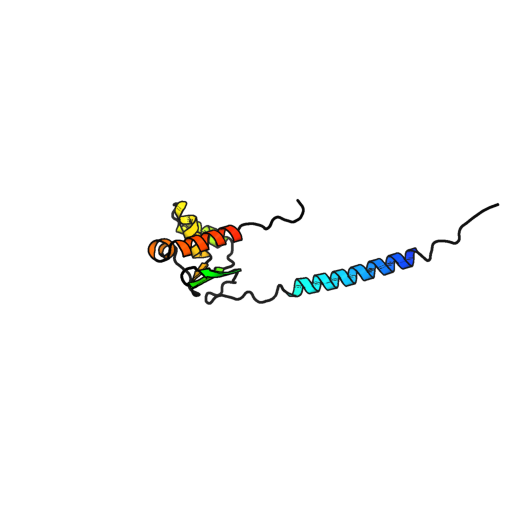ATOM 796 C CA . MET A 1 104 ? 0.122 -0.385 -7.738 1.00 94.31 104 MET A CA 1
ATOM 797 C C . MET A 1 104 ? 0.122 0.958 -8.483 1.00 94.31 104 MET A C 1
ATOM 799 O O . MET A 1 104 ? 0.628 1.952 -7.972 1.00 94.31 104 MET A O 1
ATOM 803 N N . GLU A 1 105 ? -0.458 0.976 -9.678 1.00 93.44 105 GLU A N 1
ATOM 804 C CA . GLU A 1 105 ? -0.566 2.130 -10.570 1.00 93.44 105 GLU A CA 1
ATOM 805 C C . GLU A 1 105 ? -1.462 3.223 -9.977 1.00 93.44 105 GLU A C 1
ATOM 807 O O . GLU A 1 105 ? -1.141 4.403 -10.065 1.00 93.44 105 GLU A O 1
ATOM 812 N N . ALA A 1 106 ? -2.526 2.840 -9.265 1.00 93.94 106 ALA A N 1
ATOM 813 C CA . ALA A 1 106 ? -3.429 3.804 -8.645 1.00 93.94 106 ALA A CA 1
ATOM 814 C C . ALA A 1 106 ? -2.697 4.690 -7.621 1.00 93.94 106 ALA A C 1
ATOM 816 O O . ALA A 1 106 ? -2.974 5.882 -7.529 1.00 93.94 106 ALA A O 1
ATOM 817 N N . PHE A 1 107 ? -1.719 4.148 -6.882 1.00 93.31 107 PHE A N 1
ATOM 818 C CA . PHE A 1 107 ? -0.909 4.942 -5.946 1.00 93.31 107 PHE A CA 1
ATOM 819 C C . PHE A 1 107 ? -0.043 6.012 -6.625 1.00 93.31 107 PHE A C 1
ATOM 821 O O . PHE A 1 107 ? 0.382 6.942 -5.947 1.00 93.31 107 PHE A O 1
ATOM 828 N N . GLN A 1 108 ? 0.232 5.880 -7.925 1.00 90.81 108 GLN A N 1
ATOM 829 C CA . GLN A 1 108 ? 0.998 6.862 -8.695 1.00 90.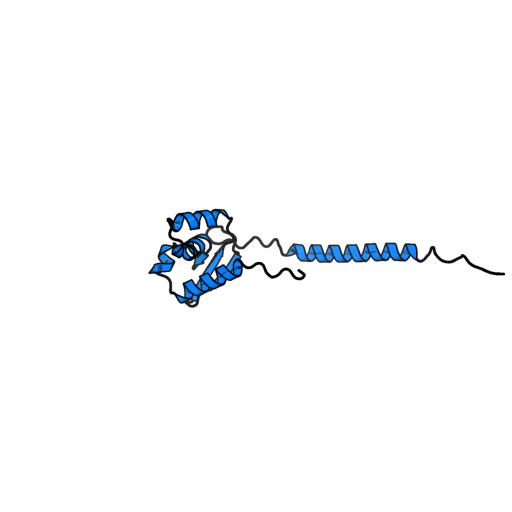81 108 GLN A CA 1
ATOM 830 C C . GLN A 1 108 ? 0.087 7.923 -9.316 1.00 90.81 108 GLN A C 1
ATOM 832 O O . GLN A 1 108 ? 0.405 9.107 -9.247 1.00 90.81 108 GLN A O 1
ATOM 837 N N . ASP A 1 109 ? -1.044 7.497 -9.883 1.00 92.06 109 ASP A N 1
ATOM 838 C CA . ASP A 1 109 ? -1.849 8.353 -10.761 1.00 92.06 109 ASP A CA 1
ATOM 839 C C . ASP A 1 109 ? -3.151 8.870 -10.118 1.00 92.06 109 ASP A C 1
ATOM 841 O O . ASP A 1 109 ? -3.693 9.884 -10.560 1.00 92.06 109 ASP A O 1
ATOM 845 N N . GLU A 1 110 ? -3.678 8.192 -9.092 1.00 92.81 110 GLU A N 1
ATOM 846 C CA . GLU A 1 110 ? -5.038 8.433 -8.576 1.00 92.81 110 GLU A CA 1
ATOM 847 C C . GLU A 1 110 ? -5.095 8.886 -7.110 1.00 92.81 110 GLU A C 1
ATOM 849 O O . GLU A 1 110 ? -6.046 9.566 -6.709 1.00 92.81 110 GLU A O 1
ATOM 854 N N . PHE A 1 111 ? -4.127 8.485 -6.283 1.00 94.25 111 PHE A N 1
ATOM 855 C CA . PHE A 1 111 ? -4.114 8.834 -4.862 1.00 94.25 111 PHE A CA 1
ATOM 856 C C . PHE A 1 111 ? -3.377 10.142 -4.591 1.00 94.25 111 PHE A C 1
ATOM 858 O O . PHE A 1 111 ? -2.383 10.471 -5.233 1.00 94.25 111 PHE A O 1
ATOM 865 N N . ASP A 1 112 ? -3.862 10.873 -3.587 1.00 95.25 112 ASP A N 1
ATOM 866 C CA . ASP A 1 112 ? -3.186 12.069 -3.108 1.00 95.25 112 ASP A CA 1
ATOM 867 C C . ASP A 1 112 ? -1.828 11.709 -2.493 1.00 95.25 112 ASP A C 1
ATOM 869 O O . ASP A 1 112 ? -1.696 10.723 -1.761 1.00 95.25 112 ASP A O 1
ATOM 873 N N . LEU A 1 113 ? -0.814 12.533 -2.756 1.00 94.75 113 LEU A N 1
ATOM 874 C CA . LEU A 1 113 ? 0.540 12.290 -2.271 1.00 94.75 113 LEU A CA 1
ATOM 875 C C . LEU A 1 113 ? 0.592 12.150 -0.740 1.00 94.75 113 LEU A C 1
ATOM 877 O O . LEU A 1 113 ? 1.329 11.303 -0.235 1.00 94.75 113 LEU A O 1
ATOM 881 N N . PHE A 1 114 ? -0.183 12.936 0.013 1.00 95.94 114 PHE A N 1
ATOM 882 C CA . PHE A 1 114 ? -0.167 12.880 1.477 1.00 95.94 114 PHE A CA 1
ATOM 883 C C . PHE A 1 114 ? -0.816 11.610 2.025 1.00 95.94 114 PHE A C 1
ATOM 885 O O . PHE A 1 114 ? -0.360 11.089 3.047 1.00 95.94 114 PHE A O 1
ATOM 892 N N . ASP A 1 115 ? -1.817 11.064 1.336 1.00 95.25 115 ASP A N 1
ATOM 893 C CA . ASP A 1 115 ? -2.355 9.743 1.662 1.00 95.25 115 ASP A CA 1
ATOM 894 C C . ASP A 1 115 ? -1.279 8.669 1.473 1.00 95.25 115 ASP A C 1
ATOM 896 O O . ASP A 1 115 ? -1.043 7.851 2.364 1.00 95.25 115 ASP A O 1
ATOM 900 N N . VAL A 1 116 ? -0.577 8.702 0.336 1.00 95.19 116 VAL A N 1
ATOM 901 C CA . VAL A 1 116 ? 0.477 7.730 0.013 1.00 95.19 116 VAL A CA 1
ATOM 902 C C . VAL A 1 116 ? 1.653 7.829 0.989 1.00 95.19 116 VAL A C 1
ATOM 904 O O . VAL A 1 116 ? 2.156 6.804 1.453 1.00 95.19 116 VAL A O 1
ATOM 907 N N . LEU A 1 117 ? 2.058 9.044 1.369 1.00 95.50 117 LEU A N 1
ATOM 908 C CA . LEU A 1 117 ? 3.084 9.271 2.391 1.00 95.50 117 LEU A CA 1
ATOM 909 C C . LEU A 1 117 ? 2.642 8.761 3.768 1.00 95.50 117 LEU A C 1
ATOM 911 O O . LEU A 1 117 ? 3.434 8.139 4.475 1.00 95.50 117 LEU A O 1
ATOM 915 N N . THR A 1 118 ? 1.375 8.967 4.136 1.00 96.12 118 THR A N 1
ATOM 916 C CA . THR A 1 118 ? 0.811 8.448 5.393 1.00 96.12 118 THR A CA 1
ATOM 917 C C . THR A 1 118 ? 0.867 6.921 5.423 1.00 96.12 118 THR A C 1
ATOM 919 O O . THR A 1 118 ? 1.323 6.337 6.407 1.00 96.12 118 THR A O 1
ATOM 922 N N . LEU A 1 119 ? 0.483 6.269 4.322 1.00 95.75 119 LEU A N 1
ATOM 923 C CA . LEU A 1 119 ? 0.583 4.816 4.174 1.00 95.75 119 LEU A CA 1
ATOM 924 C C . LEU A 1 119 ? 2.031 4.322 4.240 1.00 95.75 119 LEU A C 1
ATOM 926 O O . LEU A 1 119 ? 2.296 3.307 4.879 1.00 95.75 119 LEU A O 1
ATOM 930 N N . ASN A 1 120 ? 2.972 5.021 3.602 1.00 94.44 120 ASN A N 1
ATOM 931 C CA . ASN A 1 120 ? 4.386 4.649 3.638 1.00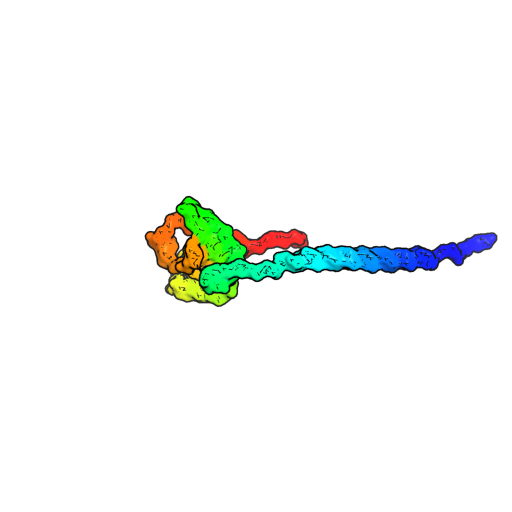 94.44 120 ASN A CA 1
ATOM 932 C C . ASN A 1 120 ? 4.985 4.749 5.051 1.00 94.44 120 ASN A C 1
ATOM 934 O O . ASN A 1 120 ? 5.715 3.844 5.468 1.00 94.44 120 ASN A O 1
ATOM 938 N N . ASN A 1 121 ? 4.654 5.812 5.786 1.00 94.56 121 ASN A N 1
ATOM 939 C CA . ASN A 1 121 ? 5.100 5.993 7.165 1.00 94.56 121 ASN A CA 1
ATOM 940 C C . ASN A 1 121 ? 4.569 4.868 8.057 1.00 94.56 121 ASN A C 1
ATOM 942 O O . ASN A 1 121 ? 5.349 4.195 8.729 1.00 94.56 121 ASN A O 1
ATOM 946 N N . GLU A 1 122 ? 3.263 4.597 7.981 1.00 93.81 122 GLU A N 1
ATOM 947 C CA . GLU A 1 122 ? 2.641 3.528 8.761 1.00 93.81 122 GLU A CA 1
ATOM 948 C C . GLU A 1 122 ? 3.229 2.155 8.402 1.00 93.81 122 GLU A C 1
ATOM 950 O O . GLU A 1 122 ? 3.584 1.376 9.284 1.00 93.81 122 GLU A O 1
ATOM 955 N N . PHE A 1 123 ? 3.416 1.868 7.111 1.00 91.31 123 PHE A N 1
ATOM 956 C CA . PHE A 1 123 ? 4.052 0.628 6.668 1.00 91.31 123 PHE A CA 1
ATOM 957 C C . PHE A 1 123 ? 5.469 0.465 7.240 1.00 91.31 123 PHE A C 1
ATOM 959 O O . PHE A 1 123 ? 5.849 -0.628 7.665 1.00 91.31 123 PHE A O 1
ATOM 966 N N . SER A 1 124 ? 6.242 1.552 7.287 1.00 88.94 124 SER A N 1
ATOM 967 C CA . SER A 1 124 ? 7.595 1.552 7.851 1.00 88.94 124 SER A CA 1
ATOM 968 C C . SER A 1 124 ? 7.594 1.303 9.360 1.00 88.94 124 SER A C 1
ATOM 970 O O . SER A 1 124 ? 8.507 0.657 9.873 1.00 88.94 124 SER A O 1
ATOM 972 N N . ASP A 1 125 ? 6.574 1.780 10.072 1.00 89.12 125 ASP A N 1
ATOM 973 C CA . ASP A 1 125 ? 6.423 1.561 11.510 1.00 89.12 125 ASP A CA 1
ATOM 974 C C . ASP A 1 125 ? 5.998 0.127 11.843 1.00 89.12 125 ASP A C 1
ATOM 976 O O . ASP A 1 125 ? 6.509 -0.447 12.804 1.00 89.12 125 ASP A O 1
ATOM 980 N N . LEU A 1 126 ? 5.162 -0.503 11.010 1.00 84.31 126 LEU A N 1
ATOM 981 C CA . LEU A 1 126 ? 4.759 -1.907 11.179 1.00 84.31 126 LEU A CA 1
ATOM 982 C C . LEU A 1 126 ? 5.935 -2.897 11.091 1.00 84.31 126 LEU A C 1
ATOM 984 O O . LEU A 1 126 ? 5.872 -3.981 11.668 1.00 84.31 126 LEU A O 1
ATOM 988 N N . GLY A 1 127 ? 6.997 -2.546 10.360 1.00 75.56 127 GLY A N 1
ATOM 989 C CA . GLY A 1 127 ? 8.204 -3.367 10.225 1.00 75.56 127 GLY A CA 1
ATOM 990 C C . GLY A 1 127 ? 9.192 -3.239 11.387 1.00 75.56 127 GLY A C 1
ATOM 991 O O . GLY A 1 127 ? 10.128 -4.036 11.483 1.00 75.56 127 GLY A O 1
ATOM 992 N N . LYS A 1 128 ? 9.012 -2.251 12.272 1.00 79.31 128 LYS A N 1
ATOM 993 C CA . LYS A 1 128 ? 9.883 -2.058 13.433 1.00 79.31 128 LYS A CA 1
ATOM 994 C C . LYS A 1 128 ? 9.460 -3.035 14.527 1.00 79.31 128 LYS A C 1
ATOM 996 O O . LYS A 1 128 ? 8.353 -2.954 15.052 1.00 79.31 128 LYS A O 1
ATOM 1001 N N . SER A 1 129 ? 10.354 -3.945 14.913 1.00 60.84 129 SER A N 1
ATOM 1002 C CA . SER A 1 129 ? 10.208 -4.641 16.190 1.00 60.84 129 SER A CA 1
ATOM 1003 C C . SER A 1 129 ? 10.266 -3.589 17.293 1.00 60.84 129 SER A C 1
ATOM 1005 O O . SER A 1 129 ? 11.226 -2.816 17.341 1.00 60.84 129 SER A O 1
ATOM 1007 N N . SER A 1 130 ? 9.274 -3.549 18.182 1.00 55.16 130 SER A N 1
ATOM 1008 C CA . SER A 1 130 ? 9.419 -2.806 19.435 1.00 55.16 130 SER A CA 1
ATOM 1009 C C . SER A 1 130 ? 10.748 -3.206 20.088 1.00 55.16 130 SER A C 1
ATOM 1011 O O . SER A 1 130 ? 11.077 -4.399 20.044 1.00 55.16 130 SER A O 1
ATOM 1013 N N . PRO A 1 131 ? 11.530 -2.268 20.660 1.00 53.66 131 PRO A N 1
ATOM 1014 C CA . PRO A 1 131 ? 12.744 -2.641 21.371 1.00 53.66 131 PRO A CA 1
ATOM 1015 C C . PRO A 1 131 ? 12.353 -3.676 22.422 1.00 53.66 131 PRO A C 1
ATOM 1017 O O . PRO A 1 131 ? 11.451 -3.426 23.223 1.00 53.66 131 PRO A O 1
ATOM 1020 N N . MET A 1 132 ? 12.961 -4.863 22.363 1.00 45.44 132 MET A N 1
ATOM 1021 C CA . MET A 1 132 ? 12.802 -5.838 23.435 1.00 45.44 132 MET A CA 1
ATOM 1022 C C . MET A 1 132 ? 13.226 -5.135 24.728 1.00 45.44 132 MET A C 1
ATOM 1024 O O . MET A 1 132 ? 14.354 -4.639 24.783 1.00 45.44 132 MET A O 1
ATOM 1028 N N . PRO A 1 133 ? 12.361 -5.041 25.751 1.00 41.41 133 PRO A N 1
ATOM 1029 C CA . PRO A 1 133 ? 12.798 -4.554 27.045 1.00 41.41 133 PRO A CA 1
ATOM 1030 C C . PRO A 1 133 ? 13.872 -5.515 27.571 1.00 41.41 133 PRO A C 1
ATOM 1032 O O . PRO A 1 133 ? 13.565 -6.669 27.858 1.00 41.41 133 PRO A O 1
ATOM 1035 N N . GLY A 1 134 ? 15.123 -5.053 27.674 1.00 59.16 134 GLY A N 1
ATOM 1036 C CA . GLY A 1 134 ? 16.182 -5.770 28.394 1.00 59.16 134 GLY A CA 1
ATOM 1037 C C . GLY A 1 134 ? 17.305 -6.420 27.576 1.00 59.16 134 GLY A C 1
ATOM 1038 O O . GLY A 1 134 ? 17.839 -7.425 28.042 1.00 59.16 134 GLY A O 1
ATOM 1039 N N . LEU A 1 135 ? 17.703 -5.865 26.424 1.00 41.34 135 LEU A N 1
ATOM 1040 C CA . LEU A 1 135 ? 19.061 -6.084 25.889 1.00 41.34 135 LEU A CA 1
ATOM 1041 C C . LEU A 1 135 ? 19.949 -4.858 26.110 1.00 41.34 135 LEU A C 1
ATOM 1043 O O . LEU A 1 135 ? 19.445 -3.734 25.889 1.00 41.34 135 LEU A O 1
#

pLDDT: mean 74.97, std 22.98, range [33.56, 96.44]